Protein AF-S6UDX4-F1 (afdb_monomer_lite)

Secondary structure (DSSP, 8-state):
--SHHHHHHHHHHHHHHHHHHHHHHHHTT-TTBHHHHHH--TTS-HHHHHHHTTSSHHHHHHHHHHHHHHHHHHHHHH-TTS-HHHHHHHHHHHHHHHHHHHHHHHHT--TT-B--S---SS-PPPPGGG-SHHHHHHHHHHHHHHHHHHHHHHHHHHHHTTT---GGGG-

pLDDT: mean 93.5, std 9.39, range [46.47, 98.81]

Structure (mmCIF, N/CA/C/O backbone):
data_AF-S6UDX4-F1
#
_entry.id   AF-S6UDX4-F1
#
loop_
_atom_site.group_PDB
_atom_site.id
_atom_site.type_symbol
_atom_site.label_atom_id
_atom_site.label_alt_id
_atom_site.label_comp_id
_atom_site.label_asym_id
_atom_site.label_entity_id
_atom_site.label_seq_id
_atom_site.pdbx_PDB_ins_code
_atom_site.Cartn_x
_atom_site.Cartn_y
_atom_site.Cartn_z
_atom_site.occupancy
_atom_site.B_iso_or_equiv
_atom_site.auth_seq_id
_atom_site.auth_comp_id
_atom_site.auth_asym_id
_atom_site.auth_atom_id
_atom_site.pdbx_PDB_model_num
ATOM 1 N N . MET A 1 1 ? -15.842 12.292 18.480 1.00 60.38 1 MET A N 1
ATOM 2 C CA . MET A 1 1 ? -15.716 10.896 17.988 1.00 60.38 1 MET A CA 1
ATOM 3 C C . MET A 1 1 ? -16.218 10.694 16.550 1.00 60.38 1 MET A C 1
ATOM 5 O O . MET A 1 1 ? -16.222 9.565 16.080 1.00 60.38 1 MET A O 1
ATOM 9 N N . SER A 1 2 ? -16.591 11.751 15.816 1.00 76.94 2 SER A N 1
ATOM 10 C CA . SER A 1 2 ? -17.125 11.648 14.446 1.00 76.94 2 SER A CA 1
ATOM 11 C C . SER A 1 2 ? -16.077 11.327 13.375 1.00 76.94 2 SER A C 1
ATOM 13 O O . SER A 1 2 ? -16.450 10.856 12.311 1.00 76.94 2 SER A O 1
ATOM 15 N N . LEU A 1 3 ? -14.784 11.554 13.642 1.00 87.56 3 LEU A N 1
ATOM 16 C CA . LEU A 1 3 ? -13.736 11.483 12.618 1.00 87.56 3 LEU A CA 1
ATOM 17 C C . LEU A 1 3 ? -13.184 10.071 12.361 1.00 87.56 3 LEU A C 1
ATOM 19 O O . LEU A 1 3 ? -12.720 9.807 11.260 1.00 87.56 3 LEU A O 1
ATOM 23 N N . ALA A 1 4 ? -13.254 9.148 13.327 1.00 87.62 4 ALA A N 1
ATOM 24 C CA . ALA A 1 4 ? -12.570 7.851 13.221 1.00 87.62 4 ALA A CA 1
ATOM 25 C C . ALA A 1 4 ? -13.037 7.010 12.017 1.00 87.62 4 ALA A C 1
ATOM 27 O O . ALA A 1 4 ? -12.211 6.459 11.294 1.00 87.62 4 ALA A O 1
ATOM 28 N N . ARG A 1 5 ? -14.354 6.938 11.767 1.00 91.56 5 ARG A N 1
ATOM 29 C CA . ARG A 1 5 ? -14.896 6.193 10.615 1.00 91.56 5 ARG A CA 1
ATOM 30 C C . ARG A 1 5 ? -14.596 6.895 9.280 1.00 91.56 5 ARG A C 1
ATOM 32 O O . ARG A 1 5 ? -14.017 6.237 8.422 1.00 91.56 5 ARG A O 1
ATOM 39 N N . PRO A 1 6 ? -14.897 8.200 9.094 1.00 94.00 6 PRO A N 1
ATOM 40 C CA . PRO A 1 6 ? -14.508 8.914 7.877 1.00 94.00 6 PRO A CA 1
ATOM 41 C C . PRO A 1 6 ? -13.009 8.839 7.575 1.00 94.00 6 PRO A C 1
ATOM 43 O O . PRO A 1 6 ? -12.639 8.670 6.418 1.00 94.00 6 PRO A O 1
ATOM 46 N N . ALA A 1 7 ? -12.147 8.909 8.595 1.00 94.50 7 ALA A N 1
ATOM 47 C CA . ALA A 1 7 ? -10.704 8.774 8.419 1.00 94.50 7 ALA A CA 1
ATOM 48 C C . ALA A 1 7 ? -10.316 7.378 7.909 1.00 94.50 7 ALA A C 1
ATOM 50 O O . ALA A 1 7 ? -9.565 7.282 6.943 1.00 94.50 7 ALA A O 1
ATOM 51 N N . ALA A 1 8 ? -10.878 6.306 8.486 1.00 96.12 8 ALA A N 1
ATOM 52 C CA . ALA A 1 8 ? -10.662 4.941 7.998 1.00 96.12 8 ALA A CA 1
ATOM 53 C C . ALA A 1 8 ? -11.099 4.775 6.531 1.00 96.12 8 ALA A C 1
ATOM 55 O O . ALA A 1 8 ? -10.401 4.147 5.736 1.00 96.12 8 ALA A O 1
ATOM 56 N N . TRP A 1 9 ? -12.233 5.373 6.156 1.00 97.31 9 TRP A N 1
ATOM 57 C CA . TRP A 1 9 ? -12.760 5.309 4.789 1.00 97.31 9 TRP A CA 1
ATOM 58 C C . TRP A 1 9 ? -11.886 6.084 3.806 1.00 97.31 9 TRP A C 1
ATOM 60 O O . TRP A 1 9 ? -11.551 5.568 2.740 1.00 97.31 9 TRP A O 1
ATOM 70 N N . GLY A 1 10 ? -11.492 7.305 4.175 1.00 97.81 10 GLY A N 1
ATOM 71 C CA . GLY A 1 10 ? -10.598 8.132 3.371 1.00 97.81 10 GLY A CA 1
ATOM 72 C C . GLY A 1 10 ? -9.252 7.448 3.162 1.00 97.81 10 GLY A C 1
ATOM 73 O O . GLY A 1 10 ? -8.796 7.326 2.030 1.00 97.81 10 GLY A O 1
ATOM 74 N N . GLN A 1 11 ? -8.658 6.913 4.231 1.00 97.81 11 GLN A N 1
ATOM 75 C CA . GLN A 1 11 ? -7.385 6.205 4.150 1.00 97.81 11 GLN A CA 1
ATOM 76 C C . GLN A 1 11 ? -7.462 4.981 3.227 1.00 97.81 11 GLN A C 1
ATOM 78 O O . GLN A 1 11 ? -6.598 4.815 2.368 1.00 97.81 11 GLN A O 1
ATOM 83 N N . PHE A 1 12 ? -8.498 4.145 3.360 1.00 98.56 12 PHE A N 1
ATOM 84 C CA . PHE A 1 12 ? -8.682 2.993 2.474 1.00 98.56 12 PHE A CA 1
ATOM 85 C C . PHE A 1 12 ? -8.867 3.416 1.010 1.00 98.56 12 PHE A C 1
ATOM 87 O O . PHE A 1 12 ? -8.255 2.834 0.118 1.00 98.56 12 PHE A O 1
ATOM 94 N N . SER A 1 13 ? -9.637 4.479 0.768 1.00 98.62 13 SER A N 1
ATOM 95 C CA . SER A 1 13 ? -9.851 5.021 -0.580 1.00 98.62 13 SER A CA 1
ATOM 96 C C . SER A 1 13 ? -8.546 5.521 -1.206 1.00 98.62 13 SER A C 1
ATOM 98 O O . SER A 1 13 ? -8.261 5.216 -2.362 1.00 98.62 13 SER A O 1
ATOM 100 N N . PHE A 1 14 ? -7.715 6.237 -0.442 1.00 98.50 14 PHE A N 1
ATOM 101 C CA . PHE A 1 14 ? -6.409 6.698 -0.916 1.00 98.50 14 PHE A CA 1
ATOM 102 C C . PHE A 1 14 ? -5.423 5.550 -1.146 1.00 98.50 14 PHE A C 1
ATOM 104 O O . PHE A 1 14 ? -4.646 5.609 -2.094 1.00 98.50 14 PHE A O 1
ATOM 111 N N . LEU A 1 15 ? -5.474 4.492 -0.332 1.00 98.62 15 LEU A N 1
ATOM 112 C CA . LEU A 1 15 ? -4.671 3.286 -0.539 1.00 98.62 15 LEU A CA 1
ATOM 113 C C . LEU A 1 15 ? -5.077 2.537 -1.813 1.00 98.62 15 LEU A C 1
ATOM 115 O O . LEU A 1 15 ? -4.199 2.163 -2.587 1.00 98.62 15 LEU A O 1
ATOM 119 N N . ILE A 1 16 ? -6.382 2.366 -2.065 1.00 98.75 16 ILE A N 1
ATOM 120 C CA . ILE A 1 16 ? -6.882 1.802 -3.331 1.00 98.75 16 ILE A CA 1
ATOM 121 C C . ILE A 1 16 ? -6.396 2.652 -4.502 1.00 98.75 16 ILE A C 1
ATOM 123 O O . ILE A 1 16 ? -5.883 2.113 -5.479 1.00 98.75 16 ILE A O 1
ATOM 127 N N . PHE A 1 17 ? -6.540 3.974 -4.400 1.00 98.81 17 PHE A N 1
ATOM 128 C CA . PHE A 1 17 ? -6.116 4.888 -5.452 1.00 98.81 17 PHE A CA 1
ATOM 129 C C . PHE A 1 17 ? -4.611 4.781 -5.724 1.00 98.81 17 PHE A C 1
ATOM 131 O O . PHE A 1 17 ? -4.212 4.616 -6.873 1.00 98.81 17 PHE A O 1
ATOM 138 N N . ALA A 1 18 ? -3.775 4.794 -4.682 1.00 98.62 18 ALA A N 1
ATOM 139 C CA . ALA A 1 18 ? -2.331 4.627 -4.818 1.00 98.62 18 ALA A CA 1
ATOM 140 C C . ALA A 1 18 ? -1.977 3.280 -5.466 1.00 98.62 18 ALA A C 1
ATOM 142 O O . ALA A 1 18 ? -1.227 3.241 -6.441 1.00 98.62 18 ALA A O 1
ATOM 143 N N . PHE A 1 19 ? -2.558 2.181 -4.982 1.00 98.75 19 PHE A N 1
ATOM 144 C CA . PHE A 1 19 ? -2.328 0.853 -5.549 1.00 98.75 19 PHE A CA 1
ATOM 145 C C . PHE A 1 19 ? -2.776 0.766 -7.017 1.00 98.75 19 PHE A C 1
ATOM 147 O O . PHE A 1 19 ? -2.069 0.194 -7.846 1.00 98.75 19 PHE A O 1
ATOM 154 N N . GLY A 1 20 ? -3.905 1.390 -7.363 1.00 98.81 20 GLY A N 1
ATOM 155 C CA . GLY A 1 20 ? -4.397 1.502 -8.735 1.00 98.81 20 GLY A CA 1
ATOM 156 C C . GLY A 1 20 ? -3.456 2.300 -9.639 1.00 98.81 20 GLY A C 1
ATOM 157 O O . GLY A 1 20 ? -3.148 1.848 -10.739 1.00 98.81 20 GLY A O 1
ATOM 158 N N . CYS A 1 21 ? -2.927 3.431 -9.165 1.00 98.81 21 CYS A N 1
ATOM 159 C CA . CYS A 1 21 ? -1.923 4.216 -9.888 1.00 98.81 21 CYS A CA 1
ATOM 160 C C . CYS A 1 21 ? -0.634 3.422 -10.130 1.00 98.81 21 CYS A C 1
ATOM 162 O O . CYS A 1 21 ? -0.088 3.462 -11.231 1.00 98.81 21 CYS A O 1
ATOM 164 N N . LEU A 1 22 ? -0.156 2.678 -9.126 1.00 98.81 22 LEU A N 1
ATOM 165 C CA . LEU A 1 22 ? 1.031 1.839 -9.285 1.00 98.81 22 LEU A CA 1
ATOM 166 C C . LEU A 1 22 ? 0.777 0.698 -10.272 1.00 98.81 22 LEU A C 1
ATOM 168 O O . LEU A 1 22 ? 1.594 0.443 -11.151 1.00 98.81 22 LEU A O 1
ATOM 172 N N . THR A 1 23 ? -0.386 0.055 -10.163 1.00 98.75 23 THR A N 1
ATOM 173 C CA . THR A 1 23 ? -0.823 -0.981 -11.103 1.00 98.75 23 THR A CA 1
ATOM 174 C C . THR A 1 23 ? -0.851 -0.445 -12.527 1.00 98.75 23 THR A C 1
ATOM 176 O O . THR A 1 23 ? -0.299 -1.070 -13.425 1.00 98.75 23 THR A O 1
ATOM 179 N N . TYR A 1 24 ? -1.444 0.732 -12.733 1.00 98.81 24 TYR A N 1
ATOM 180 C CA . TYR A 1 24 ? -1.471 1.390 -14.032 1.00 98.81 24 TYR A CA 1
ATOM 181 C C . TYR A 1 24 ? -0.054 1.616 -14.576 1.00 98.81 24 TYR A C 1
ATOM 183 O O . TYR A 1 24 ? 0.213 1.232 -15.709 1.00 98.81 24 TYR A O 1
ATOM 191 N N . ALA A 1 25 ? 0.868 2.127 -13.753 1.00 98.75 25 ALA A N 1
ATOM 192 C CA . ALA A 1 25 ? 2.260 2.341 -14.148 1.00 98.75 25 ALA A CA 1
ATOM 193 C C . ALA A 1 25 ? 2.956 1.043 -14.611 1.00 98.75 25 ALA A C 1
ATOM 195 O O . ALA A 1 25 ? 3.664 1.062 -15.616 1.00 98.75 25 ALA A O 1
ATOM 196 N N . PHE A 1 26 ? 2.716 -0.090 -13.937 1.00 98.62 26 PHE A N 1
ATOM 197 C CA . PHE A 1 26 ? 3.194 -1.404 -14.392 1.00 98.62 26 PHE A CA 1
ATOM 198 C C . PHE A 1 26 ? 2.526 -1.858 -15.698 1.00 98.62 26 PHE A C 1
ATOM 200 O O . PHE A 1 26 ? 3.199 -2.386 -16.578 1.00 98.62 26 PHE A O 1
ATOM 207 N N . MET A 1 27 ? 1.212 -1.662 -15.845 1.00 98.62 27 MET A N 1
ATOM 208 C CA . MET A 1 27 ? 0.467 -2.083 -17.042 1.00 98.62 27 MET A CA 1
ATOM 209 C C . MET A 1 27 ? 0.853 -1.298 -18.296 1.00 98.62 27 MET A C 1
ATOM 211 O O . MET A 1 27 ? 0.761 -1.838 -19.397 1.00 98.62 27 MET A O 1
ATOM 215 N N . THR A 1 28 ? 1.271 -0.043 -18.137 1.00 98.31 28 THR A N 1
ATOM 216 C CA . THR A 1 28 ? 1.654 0.839 -19.245 1.00 98.31 28 THR A CA 1
ATOM 217 C C . THR A 1 28 ? 3.161 0.993 -19.413 1.00 98.31 28 THR A C 1
ATOM 219 O O . THR A 1 28 ? 3.579 1.896 -20.131 1.00 98.31 28 THR A O 1
ATOM 222 N N . ASP A 1 29 ? 3.969 0.161 -18.747 1.00 98.31 29 ASP A N 1
ATOM 223 C CA . ASP A 1 29 ? 5.433 0.202 -18.843 1.00 98.31 29 ASP A CA 1
ATOM 224 C C . ASP A 1 29 ? 6.025 1.595 -18.523 1.00 98.31 29 ASP A C 1
ATOM 226 O O . ASP A 1 29 ? 6.943 2.069 -19.194 1.00 98.31 29 ASP A O 1
ATOM 230 N N . ASP A 1 30 ? 5.502 2.289 -17.500 1.00 98.38 30 ASP A N 1
ATOM 231 C CA . ASP A 1 30 ? 6.023 3.602 -17.092 1.00 98.38 30 ASP A CA 1
ATOM 232 C C . ASP A 1 30 ? 7.372 3.460 -16.363 1.00 98.38 30 ASP A C 1
ATOM 234 O O . ASP A 1 30 ? 7.472 3.513 -15.133 1.00 98.38 30 ASP A O 1
ATOM 238 N N . PHE A 1 31 ? 8.443 3.312 -17.145 1.00 98.56 31 PHE A N 1
ATOM 239 C CA . PHE A 1 31 ? 9.815 3.173 -16.651 1.00 98.56 31 PHE A CA 1
ATOM 240 C C . PHE A 1 31 ? 10.388 4.453 -16.031 1.00 98.56 31 PHE A C 1
ATOM 242 O O . PHE A 1 31 ? 11.512 4.448 -15.523 1.00 98.56 31 PHE A O 1
ATOM 249 N N . SER A 1 32 ? 9.632 5.554 -16.010 1.00 98.38 32 SER A N 1
ATOM 250 C CA . SER A 1 32 ? 10.015 6.717 -15.211 1.00 98.38 32 SER A CA 1
ATOM 251 C C . SER A 1 32 ? 9.792 6.499 -13.710 1.00 98.38 32 SER A C 1
ATOM 253 O O . SER A 1 32 ? 10.323 7.269 -12.902 1.00 98.38 32 SER A O 1
ATOM 255 N N . VAL A 1 33 ? 9.037 5.465 -13.323 1.00 98.50 33 VAL A N 1
ATOM 256 C CA . VAL A 1 33 ? 8.915 4.986 -11.943 1.00 98.50 33 VAL A CA 1
ATOM 257 C C . VAL A 1 33 ? 9.990 3.930 -11.690 1.00 98.50 33 VAL A C 1
ATOM 259 O O . VAL A 1 33 ? 10.017 2.887 -12.345 1.00 98.50 33 VAL A O 1
ATOM 262 N N . THR A 1 34 ? 10.864 4.178 -10.710 1.00 98.00 34 THR A N 1
ATOM 263 C CA . THR A 1 34 ? 12.002 3.309 -10.370 1.00 98.00 34 THR A CA 1
ATOM 264 C C . THR A 1 34 ? 11.564 1.868 -10.152 1.00 98.00 34 THR A C 1
ATOM 266 O O . THR A 1 34 ? 12.199 0.944 -10.655 1.00 98.00 34 THR A O 1
ATOM 269 N N . TYR A 1 35 ? 10.455 1.680 -9.435 1.00 98.31 35 TYR A N 1
ATOM 270 C CA . TYR A 1 35 ? 9.966 0.354 -9.092 1.00 98.31 35 TYR A CA 1
ATOM 271 C C . TYR A 1 35 ? 9.528 -0.449 -10.332 1.00 98.31 35 TYR A C 1
ATOM 273 O O . TYR A 1 35 ? 9.894 -1.618 -10.461 1.00 98.31 35 TYR A O 1
ATOM 281 N N . VAL A 1 36 ? 8.846 0.199 -11.285 1.00 98.50 36 VAL A N 1
ATOM 282 C CA . VAL A 1 36 ? 8.440 -0.402 -12.568 1.00 98.50 36 VAL A CA 1
ATOM 283 C C . VAL A 1 36 ? 9.669 -0.747 -13.406 1.00 98.50 36 VAL A C 1
ATOM 285 O O . VAL A 1 36 ? 9.818 -1.887 -13.839 1.00 98.50 36 VAL A O 1
ATOM 288 N N . ALA A 1 37 ? 10.602 0.199 -13.560 1.00 98.31 37 ALA A N 1
ATOM 289 C CA . ALA A 1 37 ? 11.835 0.000 -14.324 1.00 98.31 37 ALA A CA 1
ATOM 290 C C . ALA A 1 37 ? 12.715 -1.140 -13.793 1.00 98.31 37 ALA A C 1
ATOM 292 O O . ALA A 1 37 ? 13.481 -1.735 -14.549 1.00 98.31 37 ALA A O 1
ATOM 293 N N . GLN A 1 38 ? 12.638 -1.449 -12.499 1.00 98.00 38 GLN A N 1
ATOM 294 C CA . GLN A 1 38 ? 13.435 -2.508 -11.883 1.00 98.00 38 GLN A CA 1
ATOM 295 C C . GLN A 1 38 ? 12.774 -3.889 -11.914 1.00 98.00 38 GLN A C 1
ATOM 297 O O . GLN A 1 38 ? 13.487 -4.869 -11.717 1.00 98.00 38 GLN A O 1
ATOM 302 N N . ASN A 1 39 ? 11.460 -3.979 -12.146 1.00 98.06 39 ASN A N 1
ATOM 303 C CA . ASN A 1 39 ? 10.697 -5.221 -11.954 1.00 98.06 39 ASN A CA 1
ATOM 304 C C . ASN A 1 39 ? 9.753 -5.554 -13.120 1.00 98.06 39 ASN A C 1
ATOM 306 O O . ASN A 1 39 ? 8.876 -6.407 -12.978 1.00 98.06 39 ASN A O 1
ATOM 310 N N . SER A 1 40 ? 9.873 -4.865 -14.253 1.00 97.81 40 SER A N 1
ATOM 311 C CA . SER A 1 40 ? 9.030 -5.090 -15.421 1.00 97.81 40 SER A CA 1
ATOM 312 C C . SER A 1 40 ? 9.698 -4.626 -16.709 1.00 97.81 40 SER A C 1
ATOM 314 O O . SER A 1 40 ? 10.541 -3.732 -16.697 1.00 97.81 40 SER A O 1
ATOM 316 N N . ASN A 1 41 ? 9.287 -5.211 -17.830 1.00 98.12 41 ASN A N 1
ATOM 317 C CA . ASN A 1 41 ? 9.733 -4.849 -19.169 1.00 98.12 41 ASN A CA 1
ATOM 318 C C . ASN A 1 41 ? 8.601 -5.059 -20.179 1.00 98.12 41 ASN A C 1
ATOM 320 O O . ASN A 1 41 ? 7.642 -5.787 -19.919 1.00 98.12 41 ASN A O 1
ATOM 324 N N . THR A 1 42 ? 8.752 -4.483 -21.369 1.00 97.75 42 THR A N 1
ATOM 325 C CA . THR A 1 42 ? 7.715 -4.505 -22.412 1.00 97.75 42 THR A CA 1
ATOM 326 C C . THR A 1 42 ? 7.327 -5.907 -22.892 1.00 97.75 42 THR A C 1
ATOM 328 O O . THR A 1 42 ? 6.178 -6.102 -23.287 1.00 97.75 42 THR A O 1
ATOM 331 N N . ALA A 1 43 ? 8.239 -6.882 -22.828 1.00 97.56 43 ALA A N 1
ATOM 332 C CA . ALA A 1 43 ? 8.010 -8.262 -23.260 1.00 97.56 43 ALA A CA 1
ATOM 333 C C . ALA A 1 43 ? 7.385 -9.155 -22.171 1.00 97.56 43 ALA A C 1
ATOM 335 O O . ALA A 1 43 ? 6.942 -10.264 -22.476 1.00 97.56 43 ALA A O 1
ATOM 336 N N . LEU A 1 44 ? 7.325 -8.689 -20.917 1.00 97.12 44 LEU A N 1
ATOM 337 C CA . LEU A 1 44 ? 6.760 -9.454 -19.810 1.00 97.12 44 LEU A CA 1
ATOM 338 C C . LEU A 1 44 ? 5.245 -9.651 -20.026 1.00 97.12 44 LEU A C 1
ATOM 340 O O . LEU A 1 44 ? 4.528 -8.677 -20.270 1.00 97.12 44 LEU A O 1
ATOM 344 N N . PRO A 1 45 ? 4.707 -10.878 -19.919 1.00 97.00 45 PRO A N 1
ATOM 345 C CA . PRO A 1 45 ? 3.269 -11.097 -20.005 1.00 97.00 45 PRO A CA 1
ATOM 346 C C . PRO A 1 45 ? 2.491 -10.231 -19.005 1.00 97.00 45 PRO A C 1
ATOM 348 O O . PRO A 1 45 ? 2.893 -10.073 -17.852 1.00 97.00 45 PRO A O 1
ATOM 351 N N . TRP A 1 46 ? 1.349 -9.687 -19.430 1.00 96.56 46 TRP A N 1
ATOM 352 C CA . TRP A 1 46 ? 0.596 -8.686 -18.660 1.00 96.56 46 TRP A CA 1
ATOM 353 C C . TRP A 1 46 ? 0.206 -9.154 -17.247 1.00 96.56 46 TRP A C 1
ATOM 355 O O . TRP A 1 46 ? 0.201 -8.358 -16.312 1.00 96.56 46 TRP A O 1
ATOM 365 N N . TYR A 1 47 ? -0.075 -10.446 -17.055 1.00 96.00 47 TYR A N 1
ATOM 366 C CA . TYR A 1 47 ? -0.422 -10.999 -15.743 1.00 96.00 47 TYR A CA 1
ATOM 367 C C . TYR A 1 47 ? 0.780 -11.023 -14.789 1.00 96.00 47 TYR A C 1
ATOM 369 O O . TYR A 1 47 ? 0.600 -10.803 -13.593 1.00 96.00 47 TYR A O 1
ATOM 377 N N . TYR A 1 48 ? 2.002 -11.189 -15.309 1.00 97.31 48 TYR A N 1
ATOM 378 C CA .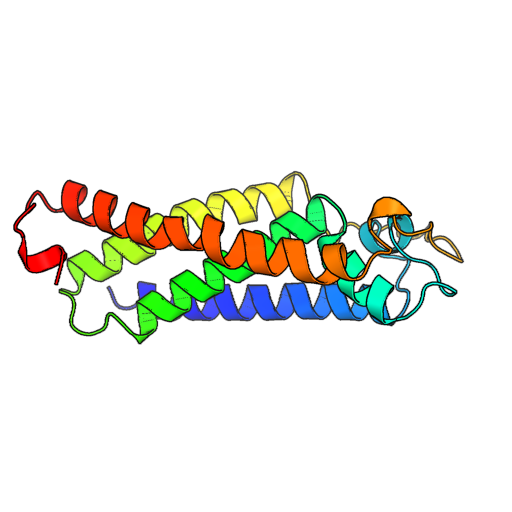 TYR A 1 48 ? 3.223 -11.029 -14.518 1.00 97.31 48 TYR A CA 1
ATOM 379 C C . TYR A 1 48 ? 3.566 -9.563 -14.272 1.00 97.31 48 TYR A C 1
ATOM 381 O O . TYR A 1 48 ? 4.061 -9.235 -13.198 1.00 97.31 48 TYR A O 1
ATOM 389 N N . LYS A 1 49 ? 3.226 -8.653 -15.194 1.00 97.50 49 LYS A N 1
ATOM 390 C CA . LYS A 1 49 ? 3.266 -7.211 -14.898 1.00 97.50 49 LYS A CA 1
ATOM 391 C C . LYS A 1 49 ? 2.313 -6.856 -13.752 1.00 97.50 49 LYS A C 1
ATOM 393 O O . LYS A 1 49 ? 2.638 -6.016 -12.922 1.00 97.50 49 LYS A O 1
ATOM 398 N N . PHE A 1 50 ? 1.149 -7.506 -13.685 1.00 97.44 50 PHE A N 1
ATOM 399 C CA . PHE A 1 50 ? 0.158 -7.235 -12.646 1.00 97.44 50 PHE A CA 1
ATOM 400 C C . PHE A 1 50 ? 0.645 -7.758 -11.300 1.00 97.44 50 PHE A C 1
ATOM 402 O O . PHE A 1 50 ? 0.623 -7.023 -10.318 1.00 97.44 50 PHE A O 1
ATOM 409 N N . SER A 1 51 ? 1.178 -8.979 -11.260 1.00 96.44 51 SER A N 1
ATOM 410 C CA . SER A 1 51 ? 1.766 -9.512 -10.031 1.00 96.44 51 SER A CA 1
ATOM 411 C C . SER A 1 51 ? 3.056 -8.814 -9.610 1.00 96.44 51 SER A C 1
ATOM 413 O O . SER A 1 51 ? 3.370 -8.780 -8.422 1.00 96.44 51 SER A O 1
ATOM 415 N N . ALA A 1 52 ? 3.788 -8.200 -10.544 1.00 97.50 52 ALA A N 1
ATOM 416 C CA . ALA A 1 52 ? 4.974 -7.405 -10.232 1.00 97.50 52 ALA A CA 1
ATOM 417 C C . ALA A 1 52 ? 4.666 -6.200 -9.327 1.00 97.50 52 ALA A C 1
ATOM 419 O O . ALA A 1 52 ? 5.558 -5.769 -8.599 1.00 97.50 52 ALA A O 1
ATOM 420 N N . VAL A 1 53 ? 3.409 -5.729 -9.277 1.00 98.12 53 VAL A N 1
ATOM 421 C CA . VAL A 1 53 ? 2.954 -4.658 -8.368 1.00 98.12 53 VAL A CA 1
ATOM 422 C C . VAL A 1 53 ? 3.230 -4.991 -6.901 1.00 98.12 53 VAL A C 1
ATOM 424 O O . VAL A 1 53 ? 3.429 -4.080 -6.104 1.00 98.12 53 VAL A O 1
ATOM 427 N N . TRP A 1 54 ? 3.265 -6.276 -6.537 1.00 97.62 54 TRP A N 1
ATOM 428 C CA . TRP A 1 54 ? 3.665 -6.759 -5.211 1.00 97.62 54 TRP A CA 1
ATOM 429 C C . TRP A 1 54 ? 4.883 -7.690 -5.263 1.00 97.62 54 TRP A C 1
ATOM 431 O O . TRP A 1 54 ? 5.183 -8.379 -4.293 1.00 97.62 54 TRP A O 1
ATOM 441 N N . GLY A 1 55 ? 5.613 -7.704 -6.380 1.00 95.12 55 GLY A N 1
ATOM 442 C CA . GLY A 1 55 ? 6.727 -8.624 -6.619 1.00 95.12 55 GLY A CA 1
ATOM 443 C C . GLY A 1 55 ? 8.027 -8.255 -5.899 1.00 95.12 55 GLY A C 1
ATOM 444 O O . GLY A 1 55 ? 8.986 -9.016 -5.928 1.00 95.12 55 GLY A O 1
ATOM 445 N N . ALA A 1 56 ? 8.088 -7.099 -5.243 1.00 95.56 56 ALA A N 1
ATOM 446 C CA . ALA A 1 56 ? 9.246 -6.705 -4.448 1.00 95.56 56 ALA A CA 1
ATOM 447 C C . ALA A 1 56 ? 8.806 -6.013 -3.161 1.00 95.56 56 ALA A C 1
ATOM 449 O O . ALA A 1 56 ? 7.619 -5.965 -2.829 1.00 95.56 56 ALA A O 1
ATOM 450 N N . HIS A 1 57 ? 9.786 -5.498 -2.431 1.00 95.56 57 HIS A N 1
ATOM 451 C CA . HIS A 1 57 ? 9.613 -4.989 -1.082 1.00 95.56 57 HIS A CA 1
ATOM 452 C C . HIS A 1 57 ? 8.618 -3.818 -1.003 1.00 95.56 57 HIS A C 1
ATOM 454 O O . HIS A 1 57 ? 7.682 -3.859 -0.206 1.00 95.56 57 HIS A O 1
ATOM 460 N N . GLU A 1 58 ? 8.761 -2.808 -1.862 1.00 97.44 58 GLU A N 1
ATOM 461 C 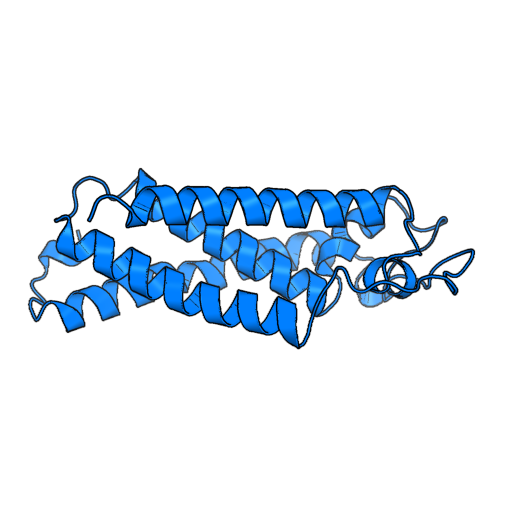CA . GLU A 1 58 ? 7.935 -1.595 -1.878 1.00 97.44 58 GLU A CA 1
ATOM 462 C C . GLU A 1 58 ? 6.474 -1.912 -2.215 1.00 97.44 58 GLU A C 1
ATOM 464 O O . GLU A 1 58 ? 5.545 -1.472 -1.533 1.00 97.44 58 GLU A O 1
ATOM 469 N N . GLY A 1 59 ? 6.273 -2.729 -3.248 1.00 97.50 59 GLY A N 1
ATOM 470 C CA . GLY A 1 59 ? 4.957 -3.172 -3.687 1.00 97.50 59 GLY A CA 1
ATOM 471 C C . GLY A 1 59 ? 4.247 -4.063 -2.673 1.00 97.50 59 GLY A C 1
ATOM 472 O O . GLY A 1 59 ? 3.069 -3.860 -2.375 1.00 97.50 59 GLY A O 1
ATOM 473 N N . SER A 1 60 ? 4.977 -5.016 -2.086 1.00 97.12 60 SER A N 1
ATOM 474 C CA . SER A 1 60 ? 4.465 -5.888 -1.023 1.00 97.12 60 SER A CA 1
ATOM 475 C C . SER A 1 60 ? 4.005 -5.085 0.197 1.00 97.12 60 SER A C 1
ATOM 477 O O . SER A 1 60 ? 2.932 -5.347 0.741 1.00 97.12 60 SER A O 1
ATOM 479 N N . LEU A 1 61 ? 4.762 -4.062 0.603 1.00 97.50 61 LEU A N 1
ATOM 480 C CA . LEU A 1 61 ? 4.374 -3.186 1.711 1.00 97.50 61 LEU A CA 1
ATOM 481 C C . LEU A 1 61 ? 3.146 -2.330 1.384 1.00 97.50 61 LEU A C 1
ATOM 483 O O . LEU A 1 61 ? 2.300 -2.124 2.258 1.00 97.50 61 LEU A O 1
ATOM 487 N N . LEU A 1 62 ? 3.001 -1.867 0.138 1.00 98.38 62 LEU A N 1
ATOM 488 C CA . LEU A 1 62 ? 1.796 -1.156 -0.291 1.00 98.38 62 LEU A CA 1
ATOM 489 C C . LEU A 1 62 ? 0.571 -2.083 -0.299 1.00 98.38 62 LEU A C 1
ATOM 491 O O . LEU A 1 62 ? -0.491 -1.682 0.179 1.00 98.38 62 LEU A O 1
ATOM 495 N N . LEU A 1 63 ? 0.717 -3.325 -0.774 1.00 98.12 63 LEU A N 1
ATOM 496 C CA . LEU A 1 63 ? -0.336 -4.344 -0.711 1.00 98.12 63 LEU A CA 1
ATOM 497 C C . LEU A 1 63 ? -0.733 -4.643 0.743 1.00 98.12 63 LEU A C 1
ATOM 499 O O . LEU A 1 63 ? -1.920 -4.709 1.063 1.00 98.12 63 LEU A O 1
ATOM 503 N N . TRP A 1 64 ? 0.246 -4.769 1.640 1.00 97.75 64 TRP A N 1
ATOM 504 C CA . TRP A 1 64 ? 0.005 -4.955 3.070 1.00 97.75 64 TRP A CA 1
ATOM 505 C C . TRP A 1 64 ? -0.798 -3.790 3.657 1.00 97.75 64 TRP A C 1
ATOM 507 O O . TRP A 1 64 ? -1.808 -4.005 4.333 1.00 97.75 64 TRP A O 1
ATOM 517 N N . ALA A 1 65 ? -0.383 -2.552 3.375 1.00 98.25 65 ALA A N 1
ATOM 518 C CA . ALA A 1 65 ? -1.083 -1.354 3.825 1.00 98.25 65 ALA A CA 1
ATOM 519 C C . ALA A 1 65 ? -2.514 -1.290 3.267 1.00 98.25 65 ALA A C 1
ATOM 521 O O . ALA A 1 65 ? -3.442 -0.969 4.011 1.00 98.25 65 ALA A O 1
ATOM 522 N N . LEU A 1 66 ? -2.716 -1.657 1.996 1.00 98.62 66 LEU A N 1
ATOM 523 C CA . LEU A 1 66 ? -4.034 -1.746 1.367 1.00 98.62 66 LEU A CA 1
ATOM 524 C C . LEU A 1 66 ? -4.942 -2.757 2.082 1.00 98.62 66 LEU A C 1
ATOM 526 O O . LEU A 1 66 ? -6.081 -2.423 2.410 1.00 98.62 66 LEU A O 1
ATOM 530 N N . ILE A 1 67 ? -4.441 -3.962 2.367 1.00 98.50 67 ILE A N 1
ATOM 531 C CA . ILE A 1 67 ? -5.202 -5.006 3.072 1.00 98.50 67 ILE A CA 1
ATOM 532 C C . ILE A 1 67 ? -5.527 -4.565 4.506 1.00 98.50 67 ILE A C 1
ATOM 534 O O . ILE A 1 67 ? -6.660 -4.739 4.960 1.00 98.50 67 ILE A O 1
ATOM 538 N N . LEU A 1 68 ? -4.586 -3.924 5.207 1.00 98.50 68 LEU A N 1
ATOM 539 C CA . LEU A 1 68 ? -4.827 -3.353 6.537 1.00 98.50 68 LEU A CA 1
ATOM 540 C C . LEU A 1 68 ? -5.909 -2.266 6.489 1.00 98.50 68 LEU A C 1
ATOM 542 O O . LEU A 1 68 ? -6.809 -2.241 7.334 1.00 98.50 68 LEU A O 1
ATOM 546 N N . GLY A 1 69 ? -5.850 -1.389 5.484 1.00 98.50 69 GLY A N 1
ATOM 547 C CA . GLY A 1 69 ? -6.877 -0.386 5.214 1.00 98.50 69 GLY A CA 1
ATOM 548 C C . GLY A 1 69 ? -8.244 -1.020 4.952 1.00 98.50 69 GLY A C 1
ATOM 549 O O . GLY A 1 69 ? -9.240 -0.563 5.510 1.00 98.50 69 GLY A O 1
ATOM 550 N N . GLY A 1 70 ? -8.287 -2.114 4.189 1.00 98.44 70 GLY A N 1
ATOM 551 C CA . GLY A 1 70 ? -9.501 -2.884 3.914 1.00 98.44 70 GLY A CA 1
ATOM 552 C C . GLY A 1 70 ? -10.112 -3.497 5.173 1.00 98.44 70 GLY A C 1
ATOM 553 O O . GLY A 1 70 ? -11.310 -3.344 5.413 1.00 98.44 70 GLY A O 1
ATOM 554 N N . TRP A 1 71 ? -9.294 -4.104 6.035 1.00 98.44 71 TRP A N 1
ATOM 555 C CA . TRP A 1 71 ? -9.748 -4.603 7.336 1.00 98.44 71 TRP A CA 1
ATOM 556 C C . TRP A 1 71 ? -10.238 -3.479 8.254 1.00 98.44 71 TRP A C 1
ATOM 558 O O . TRP A 1 71 ? -11.293 -3.605 8.877 1.00 98.44 71 TRP A O 1
ATOM 568 N N . THR A 1 72 ? -9.524 -2.352 8.303 1.00 98.12 72 THR A N 1
ATOM 569 C CA . THR A 1 72 ? -9.921 -1.179 9.102 1.00 98.12 72 THR A CA 1
ATOM 570 C C . THR A 1 72 ? -11.258 -0.613 8.614 1.00 98.12 72 THR A C 1
ATOM 572 O O . THR A 1 72 ? -12.149 -0.305 9.414 1.00 98.12 72 THR A O 1
ATOM 575 N N . PHE A 1 73 ? -11.437 -0.527 7.293 1.00 97.94 73 PHE A N 1
ATOM 576 C CA . PHE A 1 73 ? -12.696 -0.151 6.663 1.00 97.94 73 PHE A CA 1
ATOM 577 C C . PHE A 1 73 ? -13.816 -1.133 7.031 1.00 97.94 73 PHE A C 1
ATOM 579 O O . PHE A 1 73 ? -14.864 -0.696 7.513 1.00 97.94 73 PHE A O 1
ATOM 586 N N . ALA A 1 74 ? -13.585 -2.441 6.903 1.00 97.38 74 ALA A N 1
ATOM 587 C CA . ALA A 1 74 ? -14.561 -3.471 7.251 1.00 97.38 74 ALA A CA 1
ATOM 588 C C . ALA A 1 74 ? -15.019 -3.356 8.716 1.00 97.38 74 ALA A C 1
ATOM 590 O O . ALA A 1 74 ? -16.221 -3.275 8.977 1.00 97.38 74 ALA A O 1
ATOM 591 N N . VAL A 1 75 ? -14.090 -3.229 9.670 1.00 96.81 75 VAL A N 1
ATOM 592 C CA . VAL A 1 75 ? -14.415 -3.017 11.095 1.00 96.81 75 VAL A CA 1
ATOM 593 C C . VAL A 1 75 ? -15.261 -1.754 11.289 1.00 96.81 75 VAL A C 1
ATOM 595 O O . VAL A 1 75 ? -16.264 -1.765 12.005 1.00 96.81 75 VAL A O 1
ATOM 598 N N . SER A 1 76 ? -14.921 -0.658 10.606 1.00 95.62 76 SER A N 1
ATOM 599 C CA . SER A 1 76 ? -15.669 0.601 10.720 1.00 95.62 76 SER A CA 1
ATOM 600 C C . SER A 1 76 ? -17.126 0.509 10.224 1.00 95.62 76 SER A C 1
ATOM 602 O O . SER A 1 76 ? -17.988 1.263 10.697 1.00 95.62 76 SER A O 1
ATOM 604 N N . VAL A 1 77 ? -17.407 -0.403 9.284 1.00 95.62 77 VAL A N 1
ATOM 605 C CA . VAL A 1 77 ? -18.727 -0.608 8.669 1.00 95.62 77 VAL A CA 1
ATOM 606 C C . VAL A 1 77 ? -19.540 -1.657 9.422 1.00 95.62 77 VAL A C 1
ATOM 608 O O . VAL A 1 77 ? -20.712 -1.406 9.710 1.00 95.62 77 VAL A O 1
ATOM 611 N N . PHE A 1 78 ? -18.936 -2.796 9.762 1.00 95.12 78 PHE A N 1
ATOM 612 C CA . PHE A 1 78 ? -19.649 -3.955 10.302 1.00 95.12 78 PHE A CA 1
ATOM 613 C C . PHE A 1 78 ? -19.741 -3.963 11.835 1.00 95.12 78 PHE A C 1
ATOM 615 O O . PHE A 1 78 ? -20.675 -4.543 12.381 1.00 95.12 78 PHE A O 1
ATOM 622 N N . SER A 1 79 ? -18.881 -3.238 12.559 1.00 90.12 79 SER A N 1
ATOM 623 C CA . SER A 1 79 ? -18.888 -3.210 14.034 1.00 90.12 79 SER A CA 1
ATOM 624 C C . SER A 1 79 ? -19.715 -2.058 14.633 1.00 90.12 79 SER A C 1
ATOM 626 O O . SER A 1 79 ? -19.377 -1.491 15.673 1.00 90.12 79 SER A O 1
ATOM 628 N N . ARG A 1 80 ? -20.821 -1.676 13.978 1.00 81.38 80 ARG A N 1
ATOM 629 C CA . ARG A 1 80 ? -21.662 -0.527 14.381 1.00 81.38 80 ARG A CA 1
ATOM 630 C C . ARG A 1 80 ? -22.386 -0.700 15.718 1.00 81.38 80 ARG A C 1
ATOM 632 O O . ARG A 1 80 ? -22.762 0.310 16.304 1.00 81.38 80 ARG A O 1
ATOM 639 N N . GLN A 1 81 ? -22.574 -1.939 16.164 1.00 86.25 81 GLN A N 1
ATOM 640 C CA . GLN A 1 81 ? -23.265 -2.281 17.412 1.00 86.25 81 GLN A CA 1
ATOM 641 C C . GLN A 1 81 ? -22.384 -2.084 18.656 1.00 86.25 81 GLN A C 1
ATOM 643 O O . GLN A 1 81 ? -22.892 -2.056 19.774 1.00 86.25 81 GLN A O 1
ATOM 648 N N . LEU A 1 82 ? -21.068 -1.923 18.477 1.00 86.50 82 LEU A N 1
ATOM 649 C CA . LEU A 1 82 ? -20.149 -1.707 19.588 1.00 86.50 82 LEU A CA 1
ATOM 650 C C . LEU A 1 82 ? -20.357 -0.336 20.246 1.00 86.50 82 LEU A C 1
ATOM 652 O O . LEU A 1 82 ? -20.647 0.648 19.553 1.00 86.50 82 LEU A O 1
ATOM 656 N N . PRO A 1 83 ? -20.085 -0.221 21.560 1.00 90.31 83 PRO A N 1
ATOM 657 C CA . PRO A 1 83 ? -19.962 1.073 22.213 1.00 90.31 83 PRO A CA 1
ATOM 658 C C . PRO A 1 83 ? -18.972 1.965 21.458 1.00 90.31 83 PRO A C 1
ATOM 660 O O . PRO A 1 83 ? -17.865 1.537 21.123 1.00 90.31 83 PRO A O 1
ATOM 663 N N . GLN A 1 84 ? -19.343 3.228 21.231 1.00 89.69 84 GLN A N 1
ATOM 664 C CA . GLN A 1 84 ? -18.548 4.167 20.424 1.00 89.69 84 GLN A CA 1
ATOM 665 C C . GLN A 1 84 ? -17.091 4.260 20.897 1.00 89.69 84 GLN A C 1
ATOM 667 O O . GLN A 1 84 ? -16.176 4.305 20.079 1.00 89.69 84 GLN A O 1
ATOM 672 N N . VAL A 1 85 ? -16.868 4.247 22.218 1.00 90.44 85 VAL A N 1
ATOM 673 C CA . VAL A 1 85 ? -15.532 4.298 22.843 1.00 90.44 85 VAL A CA 1
ATOM 674 C C . VAL A 1 85 ? -14.685 3.084 22.480 1.00 90.44 85 VAL A C 1
ATOM 676 O O . VAL A 1 85 ? -13.509 3.248 22.160 1.00 90.44 85 VAL A O 1
ATOM 679 N N . MET A 1 86 ? -15.276 1.887 22.471 1.00 91.06 86 MET A N 1
ATOM 680 C CA . MET A 1 86 ? -14.577 0.667 22.071 1.00 91.06 86 MET A CA 1
ATOM 681 C C . MET A 1 86 ? -14.185 0.740 20.596 1.00 91.06 86 MET A C 1
ATOM 683 O O . MET A 1 86 ? -13.011 0.604 20.263 1.00 91.06 86 MET A O 1
ATOM 687 N N . LEU A 1 87 ? -15.148 1.044 19.719 1.00 92.75 87 LEU A N 1
ATOM 688 C CA . LEU A 1 87 ? -14.891 1.125 18.282 1.00 92.75 87 LEU A CA 1
ATOM 689 C C . LEU A 1 87 ? -13.818 2.171 17.947 1.00 92.75 87 LEU A C 1
ATOM 691 O O . LEU A 1 87 ? -12.937 1.909 17.134 1.00 92.75 87 LEU A O 1
ATOM 695 N N . ALA A 1 88 ? -13.854 3.341 18.589 1.00 93.25 88 ALA A N 1
ATOM 696 C CA . ALA A 1 88 ? -12.845 4.371 18.367 1.00 93.25 88 ALA A CA 1
ATOM 697 C C . ALA A 1 88 ? -11.441 3.928 18.795 1.00 93.25 88 ALA A C 1
ATOM 699 O O . ALA A 1 88 ? -10.480 4.255 18.107 1.00 93.25 88 ALA A O 1
ATOM 700 N N . ARG A 1 89 ? -11.312 3.167 19.888 1.00 94.06 89 ARG A N 1
ATOM 701 C CA . ARG A 1 89 ? -10.022 2.609 20.318 1.00 94.06 89 ARG A CA 1
ATOM 702 C C . ARG A 1 89 ? -9.505 1.556 19.348 1.00 94.06 89 ARG A C 1
ATOM 704 O O . ARG A 1 89 ? -8.336 1.619 18.988 1.00 94.06 89 ARG A O 1
ATOM 711 N N . VAL A 1 90 ? -10.366 0.651 18.881 1.00 95.94 90 VAL A N 1
ATOM 712 C CA . VAL A 1 90 ? -9.995 -0.354 17.869 1.00 95.94 90 VAL A CA 1
ATOM 713 C C . VAL A 1 90 ? -9.475 0.335 16.607 1.00 95.94 90 VAL A C 1
ATOM 715 O O . VAL A 1 90 ? -8.359 0.061 16.172 1.00 95.94 90 VAL A O 1
ATOM 718 N N . LEU A 1 91 ? -10.235 1.295 16.068 1.00 96.75 91 LEU A N 1
ATOM 719 C CA . LEU A 1 91 ? -9.826 2.045 14.878 1.00 96.75 91 LEU A CA 1
ATOM 720 C C . LEU A 1 91 ? -8.555 2.874 15.116 1.00 96.75 91 LEU A C 1
ATOM 722 O O . LEU A 1 91 ? -7.737 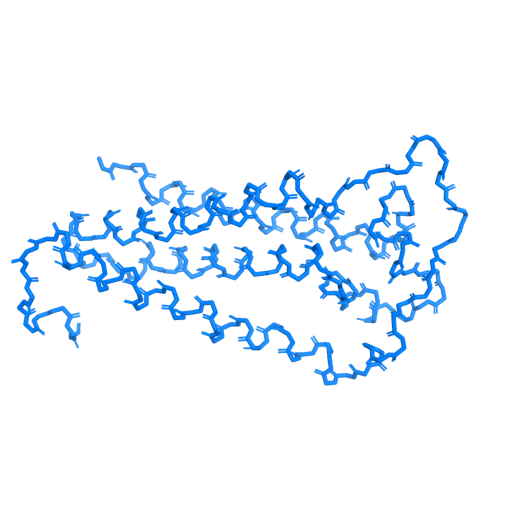2.986 14.209 1.00 96.75 91 LEU A O 1
ATOM 726 N N . ALA A 1 92 ? -8.351 3.418 16.320 1.00 95.81 92 ALA A N 1
ATOM 727 C CA . ALA A 1 92 ? -7.122 4.131 16.662 1.00 95.81 92 ALA A CA 1
ATOM 728 C C . ALA A 1 92 ? -5.900 3.199 16.683 1.00 95.81 92 ALA A C 1
ATOM 730 O O . ALA A 1 92 ? -4.859 3.564 16.147 1.00 95.81 92 ALA A O 1
ATOM 731 N N . VAL A 1 93 ? -6.018 1.992 17.248 1.00 97.31 93 VAL A N 1
ATOM 732 C CA . VAL A 1 93 ? -4.920 1.009 17.263 1.00 97.31 93 VAL A CA 1
ATOM 733 C C . VAL A 1 93 ? -4.580 0.549 15.848 1.00 97.31 93 VAL A C 1
ATOM 735 O O . 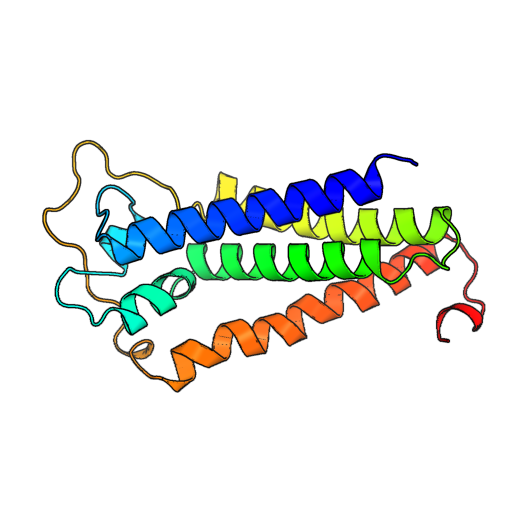VAL A 1 93 ? -3.412 0.586 15.465 1.00 97.31 93 VAL A O 1
ATOM 738 N N . MET A 1 94 ? -5.585 0.199 15.039 1.00 98.25 94 MET A N 1
ATOM 739 C CA . MET A 1 94 ? -5.365 -0.146 13.628 1.00 98.25 94 MET A CA 1
ATOM 740 C C . MET A 1 94 ? -4.752 1.026 12.846 1.00 98.25 94 MET A C 1
ATOM 742 O O . MET A 1 94 ? -3.819 0.834 12.067 1.00 98.25 94 MET A O 1
ATOM 746 N N . GLY A 1 95 ? -5.219 2.251 13.105 1.00 97.50 95 GLY A N 1
ATOM 747 C CA . GLY A 1 95 ? -4.676 3.475 12.521 1.00 97.50 95 GLY A CA 1
ATOM 748 C C . GLY A 1 95 ? -3.214 3.726 12.896 1.00 97.50 95 GLY A C 1
ATOM 749 O O . GLY A 1 95 ? -2.430 4.099 12.030 1.00 97.50 95 GLY A O 1
ATOM 750 N N . MET A 1 96 ? -2.808 3.460 14.143 1.00 97.56 96 MET A N 1
ATOM 751 C CA . MET A 1 96 ? -1.404 3.565 14.566 1.00 97.56 96 MET A CA 1
ATOM 752 C C . MET A 1 96 ? -0.507 2.551 13.849 1.00 97.56 96 MET A C 1
ATOM 754 O O . MET A 1 96 ? 0.577 2.917 13.395 1.00 97.56 96 MET A O 1
ATOM 758 N N . ILE A 1 97 ? -0.964 1.303 13.692 1.00 97.88 97 ILE A N 1
ATOM 759 C CA . ILE A 1 97 ? -0.237 0.293 12.905 1.00 97.88 97 ILE A CA 1
ATOM 760 C C . ILE A 1 97 ? -0.089 0.788 11.466 1.00 97.88 97 ILE A C 1
ATOM 762 O O . ILE A 1 97 ? 1.009 0.786 10.910 1.00 97.88 97 ILE A O 1
ATOM 766 N N . SER A 1 98 ? -1.184 1.272 10.877 1.00 98.00 98 SER A N 1
ATOM 767 C CA . SER A 1 98 ? -1.159 1.769 9.508 1.00 98.00 98 SER A CA 1
ATOM 768 C C . SER A 1 98 ? -0.260 2.987 9.335 1.00 98.00 98 SER A C 1
ATOM 770 O O . SER A 1 98 ? 0.391 3.096 8.300 1.00 98.00 98 SER A O 1
ATOM 772 N N . LEU A 1 99 ? -0.206 3.890 10.314 1.00 97.75 99 LEU A N 1
ATOM 773 C CA . LEU A 1 99 ? 0.691 5.040 10.289 1.00 97.75 99 LEU A CA 1
ATOM 774 C C . LEU A 1 99 ? 2.151 4.585 10.199 1.00 97.75 99 LEU A C 1
ATOM 776 O O . LEU A 1 99 ? 2.902 5.143 9.406 1.00 97.75 99 LEU A O 1
ATOM 780 N N . GLY A 1 100 ? 2.535 3.545 10.945 1.00 97.25 100 GLY A N 1
ATOM 781 C CA . GLY A 1 100 ? 3.874 2.957 10.864 1.00 97.25 100 GLY A CA 1
ATOM 782 C C . GLY A 1 100 ? 4.215 2.456 9.457 1.00 97.25 100 GLY A C 1
ATOM 783 O O . GLY A 1 100 ? 5.243 2.841 8.903 1.00 97.25 100 GLY A O 1
ATOM 784 N N . PHE A 1 101 ? 3.325 1.667 8.843 1.00 96.06 101 PHE A N 1
ATOM 785 C CA . PHE A 1 101 ? 3.510 1.180 7.467 1.00 96.06 101 PHE A CA 1
ATOM 786 C C . PHE A 1 101 ? 3.577 2.319 6.444 1.00 96.06 101 PHE A C 1
ATOM 788 O O . PHE A 1 101 ? 4.438 2.311 5.568 1.00 96.06 101 PHE A O 1
ATOM 795 N N . LEU A 1 102 ? 2.695 3.315 6.561 1.00 97.69 102 LEU A N 1
ATOM 796 C CA . LEU A 1 102 ? 2.664 4.462 5.654 1.00 97.69 102 LEU A CA 1
ATOM 797 C C . LEU A 1 102 ? 3.921 5.329 5.784 1.00 97.69 102 LEU A C 1
ATOM 799 O O . LEU A 1 102 ? 4.480 5.737 4.769 1.00 97.69 102 LEU A O 1
ATOM 803 N N . LEU A 1 103 ? 4.400 5.578 7.006 1.00 97.88 103 LEU A N 1
ATOM 804 C CA . LEU A 1 103 ? 5.658 6.292 7.228 1.00 97.88 103 LEU A CA 1
ATOM 805 C C . LEU A 1 103 ? 6.838 5.528 6.630 1.00 97.88 103 LEU A C 1
ATOM 807 O O . LEU A 1 103 ? 7.669 6.128 5.954 1.00 97.88 103 LEU A O 1
ATOM 811 N N . PHE A 1 104 ? 6.889 4.212 6.824 1.00 97.25 104 PHE A N 1
ATOM 812 C CA . PHE A 1 104 ? 7.946 3.381 6.257 1.00 97.25 104 PHE A CA 1
ATOM 813 C C . PHE A 1 104 ? 7.916 3.374 4.717 1.00 97.25 104 PHE A C 1
ATOM 815 O O . PHE A 1 104 ? 8.955 3.531 4.075 1.00 97.25 104 PHE A O 1
ATOM 822 N N . LEU A 1 105 ? 6.728 3.278 4.111 1.00 97.00 105 LEU A N 1
ATOM 823 C CA . LEU A 1 105 ? 6.551 3.417 2.662 1.00 97.00 105 LEU A CA 1
ATOM 824 C C . LEU A 1 105 ? 7.050 4.776 2.162 1.00 97.00 105 LEU A C 1
ATOM 826 O O . LEU A 1 105 ? 7.794 4.831 1.193 1.00 97.00 105 LEU A O 1
ATOM 830 N N . ILE A 1 106 ? 6.684 5.875 2.821 1.00 95.81 106 ILE A N 1
ATOM 831 C CA . ILE A 1 106 ? 7.054 7.223 2.366 1.00 95.81 106 ILE A CA 1
ATOM 832 C C . ILE A 1 106 ? 8.558 7.483 2.525 1.00 95.81 106 ILE A C 1
ATOM 834 O O . ILE A 1 106 ? 9.172 8.074 1.638 1.00 95.81 106 ILE A O 1
ATOM 838 N N . LEU A 1 107 ? 9.146 7.064 3.647 1.00 96.62 107 LEU A N 1
ATOM 839 C CA . LEU A 1 107 ? 10.515 7.431 4.020 1.00 96.62 107 LEU A CA 1
ATOM 840 C C . LEU A 1 107 ? 11.575 6.437 3.538 1.00 96.62 107 LEU A C 1
ATOM 842 O O . LEU A 1 107 ? 12.731 6.823 3.380 1.00 96.62 107 LEU A O 1
ATOM 846 N N . THR A 1 108 ? 11.221 5.166 3.344 1.00 95.75 108 THR A N 1
ATOM 847 C CA . THR A 1 108 ? 12.210 4.092 3.142 1.00 95.75 108 THR A CA 1
ATOM 848 C C . THR A 1 108 ? 11.909 3.211 1.937 1.00 95.75 108 THR A C 1
ATOM 850 O O . THR A 1 108 ? 12.836 2.784 1.258 1.00 95.75 108 THR A O 1
ATOM 853 N N . SER A 1 109 ? 10.642 2.923 1.641 1.00 96.06 109 SER A N 1
ATOM 854 C CA . SER A 1 109 ? 10.266 1.964 0.589 1.00 96.06 109 SER A CA 1
ATOM 855 C C . SER A 1 109 ? 9.201 2.527 -0.340 1.00 96.06 109 SER A C 1
ATOM 857 O O . SER A 1 109 ? 8.139 1.939 -0.505 1.00 96.06 109 SER A O 1
ATOM 859 N N . ASN A 1 110 ? 9.483 3.694 -0.921 1.00 97.62 110 ASN A N 1
ATOM 860 C CA . ASN A 1 110 ? 8.525 4.429 -1.737 1.00 97.62 110 ASN A CA 1
ATOM 861 C C . ASN A 1 110 ? 8.387 3.795 -3.136 1.00 97.62 110 ASN A C 1
ATOM 863 O O . ASN A 1 110 ? 9.296 3.959 -3.956 1.00 97.62 110 ASN A O 1
ATOM 867 N N . PRO A 1 111 ? 7.246 3.154 -3.470 1.00 97.94 111 PRO A N 1
ATOM 868 C CA . PRO A 1 111 ? 7.062 2.510 -4.771 1.00 97.94 111 PRO A CA 1
ATOM 869 C C . PRO A 1 111 ? 6.891 3.515 -5.923 1.00 97.94 111 PRO A C 1
ATOM 871 O O . PRO A 1 111 ? 6.903 3.122 -7.086 1.00 97.94 111 PRO A O 1
ATOM 874 N N . PHE A 1 112 ? 6.742 4.808 -5.619 1.00 98.19 112 PHE A N 1
ATOM 875 C CA . PHE A 1 112 ? 6.563 5.888 -6.594 1.00 98.19 112 PHE A CA 1
ATOM 876 C C . PHE A 1 112 ? 7.828 6.725 -6.808 1.00 98.19 112 PHE A C 1
ATOM 878 O O . PHE A 1 112 ? 7.757 7.790 -7.427 1.00 98.19 112 PHE A O 1
ATOM 885 N N . ALA A 1 113 ? 8.983 6.273 -6.302 1.00 97.88 113 ALA A N 1
ATOM 886 C CA . ALA A 1 113 ? 10.265 6.907 -6.594 1.00 97.88 113 ALA A CA 1
ATOM 887 C C . ALA A 1 113 ? 10.466 7.044 -8.116 1.00 97.88 113 ALA A C 1
ATOM 889 O O . ALA A 1 113 ? 10.069 6.165 -8.885 1.00 97.88 113 ALA A O 1
ATOM 890 N N . ARG A 1 114 ? 11.047 8.166 -8.556 1.00 97.69 114 ARG A N 1
ATOM 891 C CA . ARG A 1 114 ? 11.155 8.522 -9.979 1.00 97.69 114 ARG A CA 1
ATOM 892 C C . ARG A 1 114 ? 12.602 8.506 -10.459 1.00 97.69 114 ARG A C 1
ATOM 894 O O . ARG A 1 114 ? 13.495 8.936 -9.736 1.00 97.69 114 ARG A O 1
ATOM 901 N N . LEU A 1 115 ? 12.793 8.099 -11.712 1.00 96.56 115 LEU A N 1
ATOM 902 C CA . LEU A 1 115 ? 14.068 8.108 -12.441 1.00 96.56 115 LEU A CA 1
ATOM 903 C C . LEU A 1 115 ? 14.167 9.274 -13.437 1.00 96.56 115 LEU A C 1
ATOM 905 O O . LEU A 1 115 ? 14.808 9.156 -14.472 1.00 96.56 115 LEU A O 1
ATOM 909 N N . LEU A 1 116 ? 13.499 10.399 -13.183 1.00 94.50 116 LEU A N 1
ATOM 910 C CA . LEU A 1 116 ? 13.528 11.533 -14.108 1.00 94.50 116 LEU A CA 1
ATOM 911 C C . LEU A 1 116 ? 14.799 12.382 -13.915 1.00 94.50 116 LEU A C 1
ATOM 913 O O . LEU A 1 116 ? 15.132 12.698 -12.774 1.00 94.50 116 LEU A O 1
ATOM 917 N N . PRO A 1 117 ? 15.467 12.819 -15.004 1.00 93.06 117 PRO A N 1
ATOM 918 C CA . PRO A 1 117 ? 15.143 12.570 -16.416 1.00 93.06 117 PRO A CA 1
ATOM 919 C C . PRO A 1 117 ? 15.733 11.266 -16.995 1.00 93.06 117 PRO A C 1
ATOM 921 O O . PRO A 1 117 ? 15.424 10.928 -18.134 1.00 93.06 117 PRO A O 1
ATOM 924 N N . GLN A 1 118 ? 16.580 10.539 -16.258 1.00 92.94 118 GLN A N 1
ATOM 925 C CA . GLN A 1 118 ? 17.306 9.354 -16.743 1.00 92.94 118 GLN A CA 1
ATOM 926 C C . GLN A 1 118 ? 16.478 8.046 -16.779 1.00 92.94 118 GLN A C 1
ATOM 928 O O . GLN A 1 118 ? 16.970 6.991 -16.372 1.00 92.94 118 GLN A O 1
ATOM 933 N N . MET A 1 119 ? 15.232 8.078 -17.266 1.00 96.12 119 MET A N 1
ATOM 934 C CA . MET A 1 119 ? 14.423 6.856 -17.374 1.00 96.12 119 MET A CA 1
ATOM 935 C C . MET A 1 119 ? 14.955 5.943 -18.495 1.00 96.12 119 MET A C 1
ATOM 937 O O . MET A 1 119 ? 15.312 6.444 -19.566 1.00 96.12 119 MET A O 1
ATOM 941 N N . PRO A 1 120 ? 15.016 4.616 -18.297 1.00 96.81 120 PRO A N 1
ATOM 942 C CA . PRO A 1 120 ? 15.467 3.708 -19.340 1.00 96.81 120 PRO A CA 1
ATOM 943 C C . PRO A 1 120 ? 14.383 3.503 -20.409 1.00 96.81 120 PRO A C 1
ATOM 945 O O . PRO A 1 120 ? 13.190 3.601 -20.135 1.00 96.81 120 PRO A O 1
ATOM 948 N N . ALA A 1 121 ? 14.799 3.161 -21.632 1.00 96.12 121 ALA A N 1
ATOM 949 C CA . ALA A 1 121 ? 13.874 2.836 -22.725 1.00 96.12 121 ALA A CA 1
ATOM 950 C C . ALA A 1 121 ? 13.130 1.503 -22.508 1.00 96.12 121 ALA A C 1
ATOM 952 O O . ALA A 1 121 ? 12.070 1.284 -23.087 1.00 96.12 121 ALA A O 1
ATOM 953 N N . ASN A 1 122 ? 13.698 0.608 -21.697 1.00 97.75 122 ASN A N 1
ATOM 954 C CA . ASN A 1 122 ? 13.067 -0.630 -21.258 1.00 97.75 122 ASN A CA 1
ATOM 955 C C . ASN A 1 122 ? 13.525 -0.965 -19.834 1.00 97.75 122 ASN A C 1
ATOM 957 O O . ASN A 1 122 ? 14.660 -0.651 -19.463 1.00 97.75 122 ASN A O 1
ATOM 961 N N . GLY A 1 123 ? 12.656 -1.587 -19.044 1.00 97.38 123 GLY A N 1
ATOM 962 C CA . GLY A 1 123 ? 12.981 -2.006 -17.685 1.00 97.38 123 GLY A CA 1
ATOM 963 C C . GLY A 1 123 ? 13.672 -3.372 -17.609 1.00 97.38 123 GLY A C 1
ATOM 964 O O . GLY A 1 123 ? 13.968 -4.020 -18.617 1.00 97.38 123 GLY A O 1
ATOM 965 N N . ARG A 1 124 ? 13.979 -3.792 -16.381 1.00 96.81 124 ARG A N 1
ATOM 966 C CA . ARG A 1 124 ? 14.565 -5.101 -16.061 1.00 96.81 124 ARG A CA 1
ATOM 967 C C . ARG A 1 124 ? 13.480 -6.173 -16.022 1.00 96.81 124 ARG A C 1
ATOM 969 O O . ARG A 1 124 ? 12.290 -5.884 -16.009 1.00 96.81 124 ARG A O 1
ATOM 976 N N . ASP A 1 125 ? 13.888 -7.433 -15.996 1.00 96.00 125 ASP A N 1
ATOM 977 C CA . ASP A 1 125 ? 12.918 -8.510 -15.847 1.00 96.00 125 ASP A CA 1
ATOM 978 C C . ASP A 1 125 ? 12.385 -8.627 -14.417 1.00 96.00 125 ASP A C 1
ATOM 980 O O . ASP A 1 125 ? 13.066 -8.262 -13.452 1.00 96.00 125 ASP A O 1
ATOM 984 N N . LEU A 1 126 ? 11.169 -9.157 -14.289 1.00 95.69 126 LEU A N 1
ATOM 985 C CA . LEU A 1 126 ? 10.666 -9.617 -13.001 1.00 95.69 126 LEU A CA 1
ATOM 986 C C . LEU A 1 126 ? 11.540 -10.788 -12.541 1.00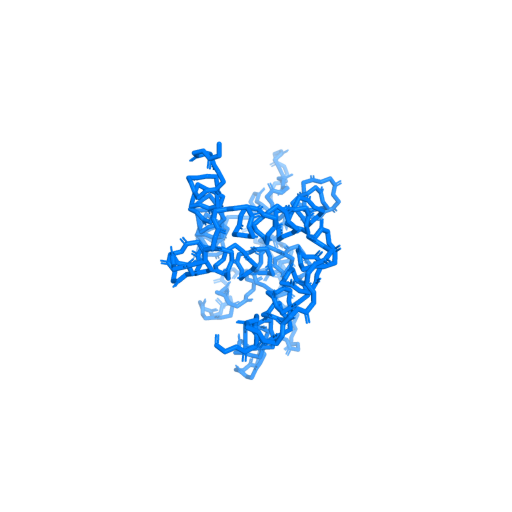 95.69 126 LEU A C 1
ATOM 988 O O . LEU A 1 126 ? 11.926 -11.625 -13.359 1.00 95.69 126 LEU A O 1
ATOM 992 N N . ASN A 1 127 ? 11.819 -10.879 -11.236 1.00 94.62 127 ASN A N 1
ATOM 993 C CA . ASN A 1 127 ? 12.549 -12.015 -10.675 1.00 94.62 127 ASN A CA 1
ATOM 994 C C . ASN A 1 127 ? 11.956 -13.336 -11.216 1.00 94.62 127 ASN A C 1
ATOM 996 O O . ASN A 1 127 ? 10.763 -13.567 -11.004 1.00 94.62 127 ASN A O 1
ATOM 1000 N N . PRO A 1 128 ? 12.747 -14.199 -11.885 1.00 93.88 128 PRO A N 1
ATOM 1001 C CA . PRO A 1 128 ? 12.240 -15.419 -12.513 1.00 93.88 128 PRO A CA 1
ATOM 1002 C C . PRO A 1 128 ? 11.471 -16.332 -11.558 1.00 93.88 128 PRO A C 1
ATOM 1004 O O . PRO A 1 128 ? 10.543 -17.012 -11.979 1.00 93.88 128 PRO A O 1
ATOM 1007 N N . LEU A 1 129 ? 11.808 -16.312 -10.262 1.00 92.81 129 LEU A N 1
ATOM 1008 C CA . LEU A 1 129 ? 11.081 -17.078 -9.251 1.00 92.81 129 LEU A CA 1
ATOM 1009 C C . LEU A 1 129 ? 9.620 -16.643 -9.135 1.00 92.81 129 LEU A C 1
ATOM 1011 O O . LEU A 1 129 ? 8.778 -17.472 -8.847 1.00 92.81 129 LEU A O 1
ATOM 1015 N N . LEU A 1 130 ? 9.312 -15.368 -9.369 1.00 92.25 130 LEU A N 1
ATOM 1016 C CA . LEU A 1 130 ? 7.963 -14.810 -9.255 1.00 92.25 130 LEU A CA 1
ATOM 1017 C C . LEU A 1 130 ? 7.125 -14.998 -10.524 1.00 92.25 130 LEU A C 1
ATOM 1019 O O . LEU A 1 130 ? 5.943 -14.659 -10.528 1.00 92.25 130 LEU A O 1
ATOM 1023 N N . GLN A 1 131 ? 7.714 -15.546 -11.588 1.00 94.44 131 GLN A N 1
ATOM 1024 C CA . GLN A 1 131 ? 7.018 -15.880 -12.830 1.00 94.44 131 GLN A CA 1
ATOM 1025 C C . GLN A 1 131 ? 6.366 -17.271 -12.733 1.00 94.44 131 GLN A C 1
ATOM 1027 O O . GLN A 1 131 ? 6.513 -18.115 -13.615 1.00 94.44 131 GLN A O 1
ATOM 1032 N N . ASP A 1 132 ? 5.645 -17.498 -11.635 1.00 93.69 132 ASP A N 1
ATOM 1033 C CA . ASP A 1 132 ? 4.877 -18.705 -11.345 1.00 93.69 132 ASP A CA 1
ATOM 1034 C C . ASP A 1 132 ? 3.478 -18.313 -10.853 1.00 93.69 132 ASP A C 1
ATOM 1036 O O . ASP A 1 132 ? 3.316 -17.381 -10.062 1.00 93.69 132 ASP A O 1
ATOM 1040 N N . ILE A 1 133 ? 2.450 -19.035 -11.304 1.00 91.06 133 ILE A N 1
ATOM 1041 C CA . ILE A 1 133 ? 1.047 -18.719 -10.990 1.00 91.06 133 ILE A CA 1
ATOM 1042 C C . ILE A 1 133 ? 0.783 -18.790 -9.480 1.00 91.06 133 ILE A C 1
ATOM 1044 O O . ILE A 1 133 ? 0.019 -17.981 -8.946 1.00 91.06 133 ILE A O 1
ATOM 1048 N N . GLY A 1 134 ? 1.431 -19.716 -8.771 1.00 90.38 134 GLY A N 1
ATOM 1049 C CA . GLY A 1 134 ? 1.328 -19.820 -7.320 1.00 90.38 134 GLY A CA 1
ATOM 1050 C C . GLY A 1 134 ? 1.788 -18.539 -6.631 1.00 90.38 134 GLY A C 1
ATOM 1051 O O . GLY A 1 134 ? 1.129 -18.075 -5.703 1.00 90.38 134 GLY A O 1
ATOM 1052 N N . LEU A 1 135 ? 2.851 -17.908 -7.129 1.00 89.75 135 LEU A N 1
ATOM 1053 C CA . LEU A 1 135 ? 3.408 -16.675 -6.565 1.00 89.75 135 LEU A CA 1
ATOM 1054 C C . LEU A 1 135 ? 2.664 -15.400 -6.987 1.00 89.75 135 LEU A C 1
ATOM 1056 O O . LEU A 1 135 ? 2.797 -14.373 -6.322 1.00 89.75 135 LEU A O 1
ATOM 1060 N N . ILE A 1 136 ? 1.789 -15.478 -7.991 1.00 91.44 136 ILE A N 1
ATOM 1061 C CA . ILE A 1 136 ? 0.776 -14.442 -8.243 1.00 91.44 136 ILE A CA 1
ATOM 1062 C C . ILE A 1 136 ? -0.246 -14.424 -7.098 1.00 91.44 136 ILE A C 1
ATOM 1064 O O . ILE A 1 136 ? -0.567 -13.367 -6.557 1.00 91.44 136 ILE A O 1
ATOM 1068 N N . VAL A 1 137 ? -0.763 -15.595 -6.718 1.00 92.50 137 VAL A N 1
ATOM 1069 C CA . VAL A 1 137 ? -1.904 -15.718 -5.791 1.00 92.50 137 VAL A CA 1
ATOM 1070 C C . VAL A 1 137 ? -1.471 -15.744 -4.322 1.00 92.50 137 VAL A C 1
ATOM 1072 O O . VAL A 1 137 ? -2.201 -15.274 -3.444 1.00 92.50 137 VAL A O 1
ATOM 1075 N N . HIS A 1 138 ? -0.290 -16.291 -4.039 1.00 91.88 138 HIS A N 1
ATOM 1076 C CA . HIS A 1 138 ? 0.170 -16.559 -2.682 1.00 91.88 138 HIS A CA 1
ATOM 1077 C C . HIS A 1 138 ? 0.294 -15.298 -1.808 1.00 91.88 138 HIS A C 1
ATOM 1079 O O . HIS A 1 138 ? -0.299 -15.307 -0.728 1.00 91.88 138 HIS A O 1
ATOM 1085 N N . PRO A 1 139 ? 0.972 -14.203 -2.218 1.00 91.38 139 PRO A N 1
ATOM 1086 C CA . PRO A 1 139 ? 1.154 -13.047 -1.337 1.00 91.38 139 PRO A CA 1
ATOM 1087 C C . PRO A 1 139 ? -0.165 -12.371 -0.921 1.00 91.38 139 PRO A C 1
ATOM 1089 O O . PRO A 1 139 ? -0.352 -12.169 0.280 1.00 91.38 139 PRO A O 1
ATOM 1092 N N . PRO A 1 140 ? -1.131 -12.095 -1.828 1.00 93.19 140 PRO A N 1
ATOM 1093 C CA . PRO A 1 140 ? -2.436 -11.569 -1.425 1.00 93.19 140 PRO A CA 1
ATOM 1094 C C . PRO A 1 140 ? -3.185 -12.486 -0.451 1.00 93.19 140 PRO A C 1
ATOM 1096 O O . PRO A 1 140 ? -3.731 -12.007 0.543 1.00 93.19 140 PRO A O 1
ATOM 1099 N N . MET A 1 141 ? -3.187 -13.801 -0.698 1.00 93.62 141 MET A N 1
ATOM 1100 C CA . MET A 1 141 ? -3.848 -14.771 0.182 1.00 93.62 141 MET A CA 1
ATOM 1101 C C . MET A 1 141 ? -3.194 -14.807 1.569 1.00 93.62 141 MET A C 1
ATOM 1103 O O . MET A 1 141 ? -3.885 -14.770 2.589 1.00 93.62 141 MET A O 1
ATOM 1107 N N . LEU A 1 142 ? -1.862 -14.841 1.606 1.00 93.94 142 LEU A N 1
ATOM 1108 C CA . LEU A 1 142 ? -1.080 -14.876 2.835 1.00 93.94 142 LEU A CA 1
ATOM 1109 C C . LEU A 1 142 ? -1.287 -13.592 3.652 1.00 93.94 142 LEU A C 1
ATOM 1111 O O . LEU A 1 142 ? -1.570 -13.661 4.852 1.00 93.94 142 LEU A O 1
ATOM 1115 N N . TYR A 1 143 ? -1.223 -12.420 3.015 1.00 95.06 143 TYR A N 1
ATOM 1116 C CA . TYR A 1 143 ? -1.455 -11.141 3.690 1.00 95.06 143 TYR A CA 1
ATOM 1117 C C . TYR A 1 143 ? -2.897 -10.979 4.156 1.00 95.06 143 TYR A C 1
ATOM 1119 O O . TYR A 1 143 ? -3.108 -10.443 5.242 1.00 95.06 143 TYR A O 1
ATOM 1127 N N . MET A 1 144 ? -3.889 -11.494 3.427 1.00 94.12 144 MET A N 1
ATOM 1128 C CA . MET A 1 144 ? -5.280 -11.435 3.880 1.00 94.12 144 MET A CA 1
ATOM 1129 C C . MET A 1 144 ? -5.449 -12.036 5.286 1.00 94.12 144 MET A C 1
ATOM 1131 O O . MET A 1 144 ? -6.131 -11.444 6.127 1.00 94.12 144 MET A O 1
ATOM 1135 N N . GLY A 1 145 ? -4.770 -13.158 5.559 1.00 92.06 145 GLY A N 1
ATOM 1136 C CA . GLY A 1 145 ? -4.739 -13.802 6.874 1.00 92.06 145 GLY A CA 1
ATOM 1137 C C . GLY A 1 145 ? -3.848 -13.079 7.888 1.00 92.06 145 GLY A C 1
ATOM 1138 O O . GLY A 1 145 ? -4.332 -12.662 8.943 1.00 92.06 145 GLY A O 1
ATOM 1139 N N . TYR A 1 146 ? -2.558 -12.892 7.580 1.00 93.19 146 TYR A N 1
ATOM 1140 C CA . TYR A 1 146 ? -1.605 -12.307 8.536 1.00 93.19 146 TYR A CA 1
ATOM 1141 C C . TYR A 1 146 ? -1.964 -10.880 8.946 1.00 93.19 146 TYR A C 1
ATOM 1143 O O . TYR A 1 146 ? -1.934 -10.549 10.131 1.00 93.19 146 TYR A O 1
ATOM 1151 N N . VAL A 1 147 ? -2.350 -10.042 7.985 1.00 96.12 147 VAL A N 1
ATOM 1152 C CA . VAL A 1 147 ? -2.787 -8.671 8.265 1.00 96.12 147 VAL A CA 1
ATOM 1153 C C . VAL A 1 147 ? -4.121 -8.675 9.003 1.00 96.12 147 VAL A C 1
ATOM 1155 O O . VAL A 1 147 ? -4.336 -7.827 9.866 1.00 96.12 147 VAL A O 1
ATOM 1158 N N . GLY A 1 148 ? -4.992 -9.653 8.742 1.00 94.25 148 GLY A N 1
ATOM 1159 C CA . GLY A 1 148 ? -6.263 -9.815 9.451 1.00 94.25 148 GLY A CA 1
ATOM 1160 C C . GLY A 1 148 ? -6.108 -9.979 10.967 1.00 94.25 148 GLY A C 1
ATOM 1161 O O . GLY A 1 148 ? -6.924 -9.447 11.721 1.00 94.25 148 GLY A O 1
ATOM 1162 N N . PHE A 1 149 ? -5.021 -10.594 11.449 1.00 95.50 149 PHE A N 1
ATOM 1163 C CA . PHE A 1 149 ? -4.746 -10.684 12.892 1.00 95.50 149 PHE A CA 1
ATOM 1164 C C . PHE A 1 149 ? -4.588 -9.321 13.584 1.00 95.50 149 PHE A C 1
ATOM 1166 O O . PHE A 1 149 ? -4.816 -9.226 14.792 1.00 95.50 149 PHE A O 1
ATOM 1173 N N . SER A 1 150 ? -4.283 -8.249 12.841 1.00 95.69 150 SER A N 1
ATOM 1174 C CA . SER A 1 150 ? -4.269 -6.883 13.385 1.00 95.69 150 SER A CA 1
ATOM 1175 C C . SER A 1 150 ? -5.624 -6.458 13.959 1.00 95.69 150 SER A C 1
ATOM 1177 O O . SER A 1 150 ? -5.659 -5.681 14.912 1.00 95.69 150 SER A O 1
ATOM 1179 N N . VAL A 1 151 ? -6.732 -7.002 13.439 1.00 96.56 151 VAL A N 1
ATOM 1180 C CA . VAL A 1 151 ? -8.083 -6.748 13.953 1.00 96.56 151 VAL A CA 1
ATOM 1181 C C . VAL A 1 151 ? -8.211 -7.327 15.357 1.00 96.56 151 VAL A C 1
ATOM 1183 O O . VAL A 1 151 ? -8.493 -6.591 16.299 1.00 96.56 151 VAL A O 1
ATOM 1186 N N . ALA A 1 152 ? -7.940 -8.626 15.520 1.00 95.50 152 ALA A N 1
ATOM 1187 C CA . ALA A 1 152 ? -8.008 -9.295 16.819 1.00 95.50 152 ALA A CA 1
ATOM 1188 C C . ALA A 1 152 ? -7.080 -8.626 17.848 1.00 95.50 152 ALA A C 1
ATOM 1190 O O . ALA A 1 152 ? -7.490 -8.357 18.979 1.00 95.50 152 ALA A O 1
ATOM 1191 N N . PHE A 1 153 ? -5.863 -8.271 17.428 1.00 96.44 153 PHE A N 1
ATOM 1192 C CA . PHE A 1 153 ? -4.928 -7.500 18.243 1.00 96.44 153 PHE A CA 1
ATOM 1193 C C . PHE A 1 153 ? -5.511 -6.142 18.668 1.00 96.44 153 PHE A C 1
ATOM 1195 O O . PHE A 1 153 ? -5.484 -5.802 19.850 1.00 96.44 153 PHE A O 1
ATOM 1202 N N . ALA A 1 154 ? -6.087 -5.377 17.739 1.00 96.50 154 ALA A N 1
ATOM 1203 C CA . ALA A 1 154 ? -6.661 -4.068 18.036 1.00 96.50 154 ALA A CA 1
ATOM 1204 C C . ALA A 1 154 ? -7.836 -4.148 19.021 1.00 96.50 154 ALA A C 1
ATOM 1206 O O . ALA A 1 154 ? -7.945 -3.299 19.906 1.00 96.50 154 ALA A O 1
ATOM 1207 N N . PHE A 1 155 ? -8.674 -5.182 18.916 1.00 94.31 155 PHE A N 1
ATOM 1208 C CA . PHE A 1 155 ? -9.730 -5.466 19.891 1.00 94.31 155 PHE A CA 1
ATOM 1209 C C . PHE A 1 155 ? -9.172 -5.780 21.280 1.00 94.31 155 PHE A C 1
ATOM 1211 O O . PHE A 1 155 ? -9.631 -5.190 22.261 1.00 94.31 155 PHE A O 1
ATOM 1218 N N . ALA A 1 156 ? -8.149 -6.633 21.372 1.00 94.25 156 ALA A N 1
ATOM 1219 C CA . ALA A 1 156 ? -7.506 -6.955 22.644 1.00 94.25 156 ALA A CA 1
ATOM 1220 C C . ALA A 1 156 ? -6.909 -5.703 23.315 1.00 94.25 156 ALA A C 1
ATOM 1222 O O . ALA A 1 156 ? -7.172 -5.439 24.489 1.00 94.25 156 ALA A O 1
ATOM 1223 N N . ILE A 1 157 ? -6.177 -4.874 22.562 1.00 95.19 157 ILE A N 1
ATOM 1224 C CA . ILE A 1 157 ? -5.613 -3.619 23.083 1.00 95.19 157 ILE A CA 1
ATOM 1225 C C . ILE A 1 157 ? -6.717 -2.631 23.482 1.00 95.19 157 ILE A C 1
ATOM 1227 O O . ILE A 1 157 ? -6.637 -2.010 24.542 1.00 95.19 157 ILE A O 1
ATOM 1231 N N . ALA A 1 158 ? -7.775 -2.495 22.680 1.00 93.00 158 ALA A N 1
ATOM 1232 C CA . ALA A 1 158 ? -8.896 -1.612 22.998 1.00 93.00 158 ALA A CA 1
ATOM 1233 C C . ALA A 1 158 ? -9.626 -2.021 24.290 1.00 93.00 158 ALA A C 1
ATOM 1235 O O . ALA A 1 158 ? -10.035 -1.142 25.061 1.00 93.00 158 ALA A O 1
ATOM 1236 N N . ALA A 1 159 ? -9.748 -3.328 24.546 1.00 90.19 159 ALA A N 1
ATOM 1237 C CA . ALA A 1 159 ? -10.299 -3.874 25.783 1.00 90.19 159 ALA A CA 1
ATOM 1238 C C . ALA A 1 159 ? -9.395 -3.589 26.991 1.00 90.19 159 ALA A C 1
ATOM 1240 O O . ALA A 1 159 ? -9.887 -3.088 28.007 1.00 90.19 159 ALA A O 1
ATOM 1241 N N . LEU A 1 160 ? -8.077 -3.796 26.862 1.00 91.19 160 LEU A N 1
ATOM 1242 C CA . LEU A 1 160 ? -7.102 -3.456 27.910 1.00 91.19 160 LEU A CA 1
ATOM 1243 C C . LEU A 1 160 ? -7.149 -1.963 28.264 1.00 91.19 160 LEU A C 1
ATOM 1245 O O . LEU A 1 160 ? -7.236 -1.611 29.438 1.00 91.19 160 LEU A O 1
ATOM 1249 N N . LEU A 1 161 ? -7.209 -1.081 27.260 1.00 89.56 161 LEU A N 1
ATOM 1250 C CA . LEU A 1 161 ? -7.389 0.366 27.456 1.00 89.56 161 LEU A CA 1
ATOM 1251 C C . LEU A 1 161 ? -8.733 0.727 28.117 1.00 89.56 161 LEU A C 1
ATOM 1253 O O . LEU A 1 161 ? -8.902 1.835 28.631 1.00 89.56 161 LEU A O 1
ATOM 1257 N N . GLY A 1 162 ? -9.724 -0.163 28.053 1.00 84.88 162 GLY A N 1
ATOM 1258 C CA . GLY A 1 162 ? -11.033 0.016 28.673 1.00 84.88 162 GLY A CA 1
ATOM 1259 C C . GLY A 1 162 ? -11.171 -0.508 30.086 1.00 84.88 162 GLY A C 1
ATOM 1260 O O . GLY A 1 162 ? -12.150 -0.135 30.732 1.00 84.88 162 GLY A O 1
ATOM 1261 N N . GLY A 1 163 ? -10.233 -1.328 30.559 1.00 77.75 163 GLY A N 1
ATOM 1262 C CA . GLY A 1 163 ? -10.273 -1.902 31.905 1.00 77.75 163 GLY A CA 1
ATOM 1263 C C . GLY A 1 163 ? -11.477 -2.815 32.171 1.00 77.75 163 GLY A C 1
ATOM 1264 O O . GLY A 1 163 ? -11.746 -3.128 33.325 1.00 77.75 163 GLY A O 1
ATOM 1265 N N . ARG A 1 164 ? -12.216 -3.224 31.130 1.00 65.06 164 ARG A N 1
ATOM 1266 C CA . ARG A 1 164 ? -13.366 -4.139 31.209 1.00 65.06 164 ARG A CA 1
ATOM 1267 C C . ARG A 1 164 ? -13.098 -5.332 30.303 1.00 65.06 164 ARG A C 1
ATOM 1269 O O . ARG A 1 164 ? -13.226 -5.226 29.085 1.00 65.06 164 ARG A O 1
ATOM 1276 N N . LEU A 1 165 ? -12.665 -6.436 30.906 1.00 63.56 165 LEU A N 1
ATOM 1277 C CA . LEU A 1 165 ? -12.345 -7.704 30.235 1.00 63.56 165 LEU A CA 1
ATOM 1278 C C . LEU A 1 165 ? -13.541 -8.673 30.259 1.00 63.56 165 LEU A C 1
ATOM 1280 O O . LEU A 1 165 ? -13.381 -9.890 30.204 1.00 63.56 165 LEU A O 1
ATOM 1284 N N . ASP A 1 166 ? -14.749 -8.134 30.383 1.00 61.12 166 ASP A N 1
ATOM 1285 C CA . ASP A 1 166 ? -15.984 -8.885 30.560 1.00 61.12 166 ASP A CA 1
ATOM 1286 C C . ASP A 1 166 ? -16.278 -9.695 29.287 1.00 61.12 166 ASP A C 1
ATOM 1288 O O . ASP A 1 166 ? -16.292 -9.128 28.199 1.00 61.12 166 ASP A O 1
ATOM 1292 N N . ALA A 1 167 ? -16.589 -10.993 29.399 1.00 59.03 167 ALA A N 1
ATOM 1293 C CA . ALA A 1 167 ? -16.772 -11.938 28.278 1.00 59.03 167 ALA A CA 1
ATOM 1294 C C . ALA A 1 167 ? -17.785 -11.524 27.177 1.00 59.03 167 ALA A C 1
ATOM 1296 O O . ALA A 1 167 ? -17.916 -12.205 26.162 1.00 59.03 167 ALA A O 1
ATOM 1297 N N . ALA A 1 168 ? -18.492 -10.405 27.346 1.00 53.47 168 ALA A N 1
ATOM 1298 C CA . ALA A 1 168 ? -19.324 -9.770 26.331 1.00 53.47 168 ALA A CA 1
ATOM 1299 C C . ALA A 1 168 ? -18.551 -9.312 25.076 1.00 53.47 168 ALA A C 1
ATOM 1301 O O . ALA A 1 168 ? -19.180 -9.114 24.044 1.00 53.47 168 ALA A O 1
ATOM 1302 N N . TRP A 1 169 ? -17.220 -9.159 25.129 1.00 53.91 169 TRP A N 1
ATOM 1303 C CA . TRP A 1 169 ? -16.415 -8.782 23.953 1.00 53.91 169 TRP A CA 1
ATOM 1304 C C . TRP A 1 169 ? -16.137 -9.940 22.978 1.00 53.91 169 TRP A C 1
ATOM 1306 O O . TRP A 1 169 ? -15.731 -9.685 21.848 1.00 53.91 169 TRP A O 1
ATOM 1316 N N . ALA A 1 170 ? -16.340 -11.192 23.408 1.00 52.00 170 ALA A N 1
ATOM 1317 C CA . ALA A 1 170 ? -16.047 -12.401 22.631 1.00 52.00 170 ALA A CA 1
ATOM 1318 C C . ALA A 1 170 ? -17.271 -12.975 21.887 1.00 52.00 170 ALA A C 1
ATOM 1320 O O . ALA A 1 170 ? -17.205 -14.100 21.390 1.00 52.00 170 ALA A O 1
ATOM 1321 N N . ARG A 1 171 ? -18.393 -12.244 21.861 1.00 46.47 171 ARG A N 1
ATOM 1322 C CA . ARG A 1 171 ? -19.661 -12.669 21.256 1.00 46.47 171 ARG A CA 1
ATOM 1323 C C . ARG A 1 171 ? -19.973 -11.897 19.982 1.00 46.47 171 ARG A C 1
ATOM 1325 O O . ARG A 1 171 ? -19.755 -10.667 19.983 1.00 46.47 171 ARG A O 1
#

Sequence (171 aa):
MSLARPAAWGQFSFLIFAFGCLTYAFMTDDFSVTYVAQNSNTALPWYYKFSAVWGAHEGSLLLWALILGGWTFAVSVFSRQLPQVMLARVLAVMGMISLGFLLFLILTSNPFARLLPQMPANGRDLNPLLQDIGLIVHPPMLYMGYVGFSVAFAFAIAALLGGRLDAAWAR

InterPro domains:
  IPR002541 Cytochrome c assembly protein [PF01578] (54-161)
  IPR003567 Cytochrome c-type biogenesis protein [PR01410] (45-71)
  IPR003567 Cytochrome c-type biogenesis protein [PR01410] (97-114)
  IPR003567 Cytochrome c-type biogenesis protein [PR01410] (125-147)
  IPR003567 Cytochrome c-type biogenesis protein [PTHR43653] (10-170)
  IPR003568 Cytochrome c-type biogenesis protein CcmF [PR01411] (78-101)
  IPR003568 Cytochrome c-type biogenesis protein CcmF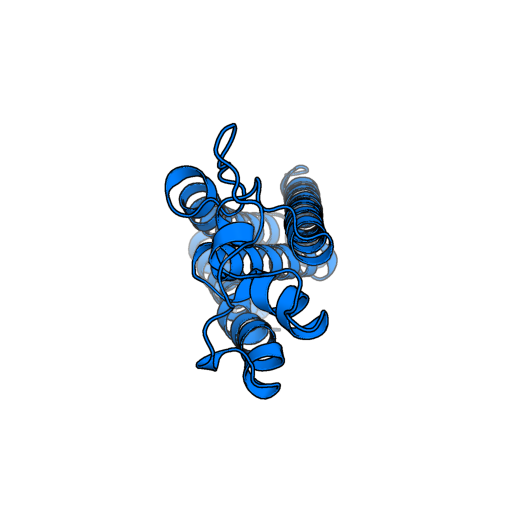 [PR01411] (155-170)

Radius of gyration: 18.7 Å; chains: 1; bounding box: 41×32×55 Å

Foldseek 3Di:
DVVLLVVLVVQLVVLVVVLVVLLVCLQVQVLQFVQSQAAHWPPDPNLSSNLSCCLDDLSLLSLLLNLLSVLLNVLSPPVPVDDPLLSSQLSVQSVVVSVVSVCCCVPPRPRRDGPPPNGDPIGDHHDPVCPDPCNSPPSNVVSNPVSNVSNVVSNVVSCVVVVHPDCVSVD

Organism: NCBI:txid1194404